Protein AF-A0A4Q2VAD1-F1 (afdb_monomer)

Foldseek 3Di:
DDDPDDDDDQDPVQVVCCVVPVHRDDLLNPCCVVLPPAAAADVVNVVVVVPPDADPNGDGNGHDDHDDPVNDDQDADDDDPPDPDDPCPRPPPPPPPPDPPPDDQPPVNVVVVVVPPPDDDDDDDDDD

Solvent-accessible surface area (backbone atoms only — not comparable to full-atom values): 8970 Å² total; per-residue (Å²): 136,81,78,81,80,77,77,81,79,80,49,74,67,44,53,52,39,28,72,76,67,76,44,66,86,46,81,65,60,75,49,39,79,72,43,54,84,45,54,57,49,47,76,65,42,51,52,52,74,68,42,91,61,80,53,97,72,42,93,72,71,59,26,80,40,73,90,54,76,88,82,48,87,80,89,82,74,88,79,60,91,87,53,96,65,62,96,62,73,81,57,77,81,80,80,81,72,91,59,98,64,80,69,73,77,49,72,70,54,57,61,51,62,73,67,68,83,80,70,93,74,89,78,81,81,86,79,133

pLDDT: mean 73.1, std 15.23, range [39.38, 93.06]

Sequence (128 aa):
MDPPKKAPVPTEKDKRLLHMYGMIPTRRNLLHGQLEGRKYFDSGDFALSQARQPSNIGGVDTGSEHALRENISYPSAPVPSSSNVDNDANQPLQGEKKTGELRSTSHLHEQMATQTQDRPGDTKQENI

Organism: NCBI:txid451672

Secondary structure (DSSP, 8-state):
-PPP-PPPPPPHHHHHHHHHHSS---TTTSSHHHHTT--B--HHHHHHHH--S-BTTB------B---GGGS-----PPPTT-SS-TTTTS---------------HHHHHHHTTS--------PPP-

InterPro domains:
  IPR006760 Endosulphine [PF04667] (12-56)

Mean predicted aligned error: 17.3 Å

Radius of gyration: 26.95 Å; Cα contacts (8 Å, |Δi|>4): 47; chains: 1; bounding box: 60×37×85 Å

Structure (mmCIF, N/CA/C/O backbone):
data_AF-A0A4Q2VAD1-F1
#
_entry.id   AF-A0A4Q2VAD1-F1
#
loop_
_atom_site.group_PDB
_atom_site.id
_atom_site.type_symbol
_atom_site.label_atom_id
_atom_site.label_alt_id
_atom_site.label_comp_id
_atom_site.label_asym_id
_atom_site.label_entity_id
_atom_site.label_seq_id
_atom_site.pdbx_PDB_ins_code
_atom_site.Cartn_x
_atom_site.Cartn_y
_atom_site.Cartn_z
_atom_site.occupancy
_atom_site.B_iso_or_equiv
_atom_site.auth_seq_id
_atom_site.auth_comp_id
_atom_site.auth_asym_id
_atom_site.auth_atom_id
_atom_site.pdbx_PDB_model_num
ATOM 1 N N . MET A 1 1 ? -7.495 -1.399 45.975 1.00 72.31 1 MET A N 1
ATOM 2 C CA . MET A 1 1 ? -8.621 -2.083 45.312 1.00 72.31 1 MET A CA 1
ATOM 3 C C . MET A 1 1 ? -9.175 -1.113 44.294 1.00 72.31 1 MET A C 1
ATOM 5 O O . MET A 1 1 ? -9.913 -0.213 44.675 1.00 72.31 1 MET A O 1
ATOM 9 N N . ASP A 1 2 ? -8.733 -1.220 43.045 1.00 55.94 2 ASP A N 1
ATOM 10 C CA . ASP A 1 2 ? -9.245 -0.352 41.986 1.00 55.94 2 ASP A CA 1
ATOM 11 C C . ASP A 1 2 ? -10.677 -0.777 41.632 1.00 55.94 2 ASP A C 1
ATOM 13 O O . ASP A 1 2 ? -10.961 -1.979 41.578 1.00 55.94 2 ASP A O 1
ATOM 17 N N . PRO A 1 3 ? -11.607 0.169 41.425 1.00 66.62 3 PRO A N 1
ATOM 18 C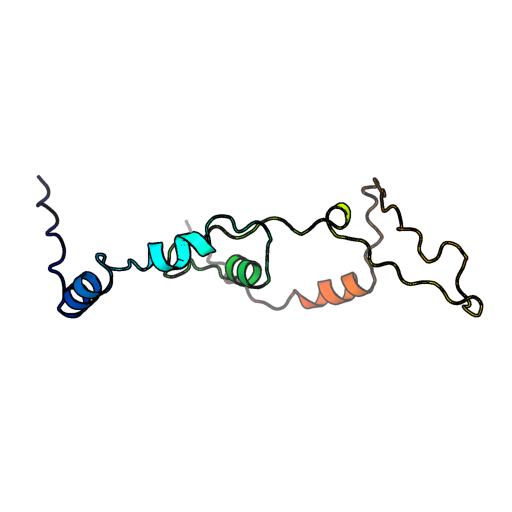 CA . PRO A 1 3 ? -12.979 -0.170 41.087 1.00 66.62 3 PRO A CA 1
ATOM 19 C C . PRO A 1 3 ? -13.048 -0.869 39.717 1.00 66.62 3 PRO A C 1
ATOM 21 O O . PRO A 1 3 ? -12.281 -0.535 38.806 1.00 66.62 3 PRO A O 1
ATOM 24 N N . PRO A 1 4 ? -13.982 -1.821 39.527 1.00 61.78 4 PRO A N 1
ATOM 25 C CA . PRO A 1 4 ? -14.145 -2.506 38.253 1.00 61.78 4 PRO A CA 1
ATOM 26 C C . PRO A 1 4 ? -14.550 -1.498 37.173 1.00 61.78 4 PRO A C 1
ATOM 28 O O . PRO A 1 4 ? -15.549 -0.785 37.304 1.00 61.78 4 PRO A O 1
ATOM 31 N N . LYS A 1 5 ? -13.769 -1.435 36.088 1.00 57.44 5 LYS A N 1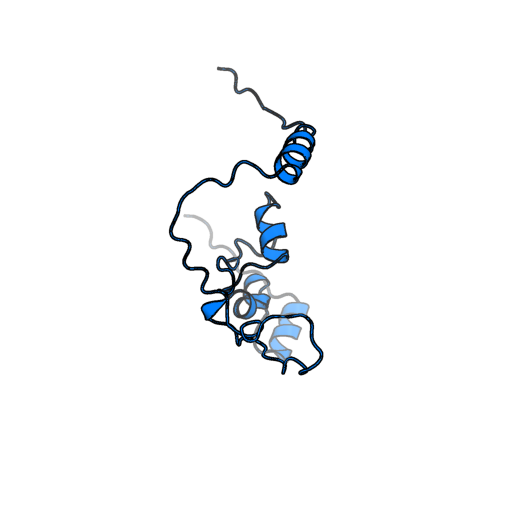
ATOM 32 C CA . LYS A 1 5 ? -14.083 -0.633 34.898 1.00 57.44 5 LYS A CA 1
ATOM 33 C C . LYS A 1 5 ? -15.457 -1.065 34.371 1.00 5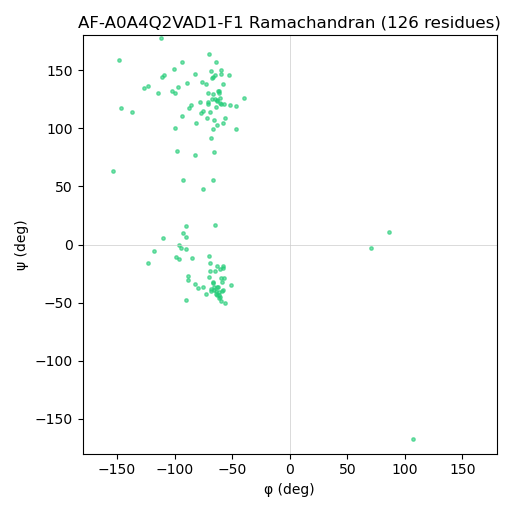7.44 5 LYS A C 1
ATOM 35 O O . LYS A 1 5 ? -15.594 -2.172 33.855 1.00 57.44 5 LYS A O 1
ATOM 40 N N . LYS A 1 6 ? -16.480 -0.212 34.514 1.00 58.69 6 LYS A N 1
ATOM 41 C CA . LYS A 1 6 ? -17.809 -0.441 33.922 1.00 58.69 6 LYS A CA 1
ATOM 42 C C . LYS A 1 6 ? -17.649 -0.617 32.412 1.00 58.69 6 LYS A C 1
ATOM 44 O O . LYS A 1 6 ? -17.149 0.284 31.741 1.00 58.69 6 LYS A O 1
ATOM 49 N N . ALA A 1 7 ? -18.076 -1.766 31.892 1.00 63.59 7 ALA A N 1
ATOM 50 C CA . ALA A 1 7 ? -18.185 -1.973 30.455 1.00 63.59 7 ALA A CA 1
ATOM 51 C C . ALA A 1 7 ? -19.129 -0.907 29.857 1.00 63.59 7 ALA A C 1
ATOM 53 O O . ALA A 1 7 ? -20.147 -0.585 30.481 1.00 63.59 7 ALA A O 1
ATOM 54 N N . PRO A 1 8 ? -18.798 -0.320 28.695 1.00 73.19 8 PRO A N 1
ATOM 55 C CA . PRO A 1 8 ? -19.631 0.701 28.074 1.00 73.19 8 PRO A CA 1
ATOM 56 C C . PRO A 1 8 ? -21.004 0.119 27.718 1.00 73.19 8 PRO A C 1
ATOM 58 O O . PRO A 1 8 ? -21.102 -0.964 27.145 1.00 73.19 8 PRO A O 1
ATOM 61 N N . VAL A 1 9 ? -22.069 0.838 28.076 1.00 80.38 9 VAL A N 1
ATOM 62 C CA . VAL A 1 9 ? -23.444 0.460 27.722 1.00 80.38 9 VAL A CA 1
ATOM 63 C C . VAL A 1 9 ? -23.606 0.581 26.198 1.00 80.38 9 VAL A C 1
ATOM 65 O O . VAL A 1 9 ? -23.259 1.635 25.660 1.00 80.38 9 VAL A O 1
ATOM 68 N N . PRO A 1 10 ? -24.131 -0.442 25.494 1.00 77.69 10 PRO A N 1
ATOM 69 C CA . PRO A 1 10 ? -24.304 -0.391 24.044 1.00 77.69 10 PRO A CA 1
ATOM 70 C C . PRO A 1 10 ? -25.237 0.749 23.635 1.00 77.69 10 PRO A C 1
ATOM 72 O O . PRO A 1 10 ? -26.374 0.838 24.112 1.00 77.69 10 PRO A O 1
ATOM 75 N N . THR A 1 11 ? -24.774 1.613 22.732 1.00 88.88 11 THR A N 1
ATOM 76 C CA . THR A 1 11 ? -25.615 2.667 22.156 1.00 88.88 11 THR A CA 1
ATOM 77 C C . THR A 1 11 ? -26.668 2.078 21.217 1.00 88.88 11 THR A C 1
ATOM 79 O O . THR A 1 11 ? -26.567 0.939 20.766 1.00 88.88 11 THR A O 1
ATOM 82 N N . GLU A 1 12 ? -27.695 2.856 20.871 1.00 91.62 12 GLU A N 1
ATOM 83 C CA . GLU A 1 12 ? -28.749 2.390 19.957 1.00 91.62 12 GLU A CA 1
ATOM 84 C C . GLU A 1 12 ? -28.199 1.972 18.581 1.00 91.62 12 GLU A C 1
ATOM 86 O O . GLU A 1 12 ? -28.659 1.010 17.966 1.00 91.62 12 GLU A O 1
ATOM 91 N N . LYS A 1 13 ? -27.130 2.642 18.133 1.00 87.81 13 LYS A N 1
ATOM 92 C CA . LYS A 1 13 ? -26.387 2.265 16.925 1.00 87.81 13 LYS A CA 1
ATOM 93 C C . LYS A 1 13 ? -25.721 0.897 17.073 1.00 87.81 13 LYS A C 1
ATOM 95 O O . LYS A 1 13 ? -25.805 0.092 16.150 1.00 87.81 13 LYS A O 1
ATOM 100 N N . ASP A 1 14 ? -25.119 0.617 18.227 1.00 88.56 14 ASP A N 1
ATOM 101 C CA . ASP A 1 14 ? -24.460 -0.663 18.506 1.00 88.56 14 ASP A CA 1
ATOM 102 C C . ASP A 1 14 ? -25.461 -1.820 18.510 1.00 88.56 14 ASP A C 1
ATOM 104 O O . ASP A 1 14 ? -25.186 -2.874 17.944 1.00 88.56 14 ASP A O 1
ATOM 108 N N . LYS A 1 15 ? -26.660 -1.610 19.070 1.00 91.31 15 LYS A N 1
ATOM 109 C CA . LYS A 1 15 ? -27.738 -2.610 19.026 1.00 91.31 15 LYS A CA 1
ATOM 110 C C . LYS A 1 15 ? -28.188 -2.899 17.600 1.00 91.31 15 LYS A C 1
ATOM 112 O O . LYS A 1 15 ? -28.368 -4.062 17.250 1.00 91.31 15 LYS A O 1
ATOM 117 N N . ARG A 1 16 ? -28.348 -1.862 16.767 1.00 93.06 16 ARG A N 1
ATOM 118 C CA . ARG A 1 16 ? -28.696 -2.028 15.348 1.00 93.06 16 ARG A CA 1
ATOM 119 C C . ARG A 1 16 ? -27.617 -2.813 14.604 1.00 93.06 16 ARG A C 1
ATOM 121 O O . ARG A 1 16 ? -27.948 -3.726 13.855 1.00 93.06 16 ARG A O 1
ATOM 128 N N . LEU A 1 17 ? -26.346 -2.471 14.812 1.00 90.56 17 LEU A N 1
ATOM 129 C CA . LEU A 1 17 ? -25.218 -3.183 14.206 1.00 90.56 17 LEU A CA 1
ATOM 130 C C . LEU A 1 17 ? -25.181 -4.649 14.650 1.00 90.56 17 LEU A C 1
ATOM 132 O O . LEU A 1 17 ? -25.052 -5.527 13.803 1.00 90.56 17 LEU A O 1
ATOM 136 N N . LEU A 1 18 ? -25.390 -4.917 15.940 1.00 92.12 18 LEU A N 1
ATOM 137 C CA . LEU A 1 18 ? -25.464 -6.272 16.482 1.00 92.12 18 LEU A CA 1
ATOM 138 C C . LEU A 1 18 ? -26.620 -7.076 15.868 1.00 92.12 18 LEU A C 1
ATOM 140 O O . LEU A 1 18 ? -26.435 -8.238 15.530 1.00 92.12 18 LEU A O 1
ATOM 144 N N . HIS A 1 19 ? -27.787 -6.459 15.672 1.00 92.19 19 HIS A N 1
ATOM 145 C CA . HIS A 1 19 ? -28.931 -7.112 15.030 1.00 92.19 19 HIS A CA 1
ATOM 146 C C . HIS A 1 19 ? -28.675 -7.447 13.555 1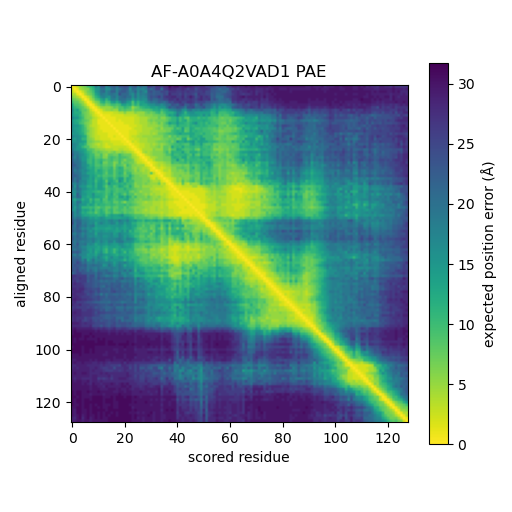.00 92.19 19 HIS A C 1
ATOM 148 O O . HIS A 1 19 ? -29.100 -8.499 13.091 1.00 92.19 19 HIS A O 1
ATOM 154 N N . MET A 1 20 ? -28.002 -6.560 12.809 1.00 92.19 20 MET A N 1
ATOM 155 C CA . MET A 1 20 ? -27.742 -6.783 11.381 1.00 92.19 20 MET A CA 1
ATOM 156 C C . MET A 1 20 ? -26.567 -7.731 11.121 1.00 92.19 20 MET A C 1
ATOM 158 O O . MET A 1 20 ? -26.617 -8.501 10.168 1.00 92.19 20 MET A O 1
ATOM 162 N N . TYR A 1 21 ? -25.507 -7.660 11.931 1.00 89.06 21 TYR A N 1
ATOM 163 C CA . TYR A 1 21 ? -24.233 -8.335 11.655 1.00 89.06 21 TYR A CA 1
ATOM 164 C C . TYR A 1 21 ? -23.840 -9.388 12.699 1.00 89.06 21 TYR A C 1
ATOM 166 O O . TYR A 1 21 ? -22.818 -10.048 12.536 1.00 89.06 21 TYR A O 1
ATOM 174 N N . GLY A 1 22 ? -24.585 -9.529 13.800 1.00 91.25 22 GLY A N 1
ATOM 175 C CA . GLY A 1 22 ? -24.249 -10.444 14.899 1.00 91.25 22 GLY A CA 1
ATOM 176 C C . GLY A 1 22 ? -23.037 -10.015 15.738 1.00 91.25 22 GLY A C 1
ATOM 177 O O . GLY A 1 22 ? -22.721 -10.658 16.735 1.00 91.25 22 GLY A O 1
ATOM 178 N N . MET A 1 23 ? -22.374 -8.910 15.379 1.00 87.19 23 MET A N 1
ATOM 179 C CA . MET A 1 23 ? -21.249 -8.321 16.103 1.00 87.19 23 MET A CA 1
ATOM 180 C C . MET A 1 23 ? -21.227 -6.798 15.940 1.00 87.19 23 MET A C 1
ATOM 182 O O . MET A 1 23 ? -21.779 -6.259 14.983 1.00 87.19 23 MET A O 1
ATOM 186 N N . ILE A 1 24 ? -20.552 -6.100 16.854 1.00 86.88 24 ILE A N 1
ATOM 187 C CA . ILE A 1 24 ? -20.270 -4.667 16.716 1.00 86.88 24 ILE A CA 1
ATOM 188 C C . ILE A 1 24 ? -18.884 -4.534 16.065 1.00 86.88 24 ILE A C 1
ATOM 190 O O . ILE A 1 24 ? -17.884 -4.871 16.710 1.00 86.88 24 ILE A O 1
ATOM 194 N N . PRO A 1 25 ? -18.782 -4.064 14.805 1.00 81.38 25 PRO A N 1
ATOM 195 C CA . PRO A 1 25 ? -17.496 -3.893 14.143 1.00 81.38 25 PRO A CA 1
ATOM 196 C C . PRO A 1 25 ? -16.631 -2.923 14.946 1.00 81.38 25 PRO A C 1
ATOM 198 O O . PRO A 1 25 ? -17.001 -1.771 15.175 1.00 81.38 25 PRO A O 1
ATOM 201 N N . THR A 1 26 ? -15.467 -3.382 15.395 1.00 80.75 26 THR A N 1
ATOM 202 C CA . THR A 1 26 ? -14.533 -2.524 16.131 1.00 80.75 26 THR A CA 1
ATOM 203 C C . THR A 1 26 ? -13.606 -1.842 15.133 1.00 80.75 26 THR A C 1
ATOM 205 O O . THR A 1 26 ? -13.124 -2.496 14.211 1.00 80.75 26 THR A O 1
ATOM 208 N N . ARG A 1 27 ? -13.290 -0.552 15.324 1.00 71.56 27 ARG A N 1
ATOM 209 C CA . ARG A 1 27 ? -12.406 0.197 14.402 1.00 71.56 27 ARG A CA 1
ATOM 210 C C . ARG A 1 27 ? -11.074 -0.506 14.113 1.00 71.56 27 ARG A C 1
ATOM 212 O O . ARG A 1 27 ? -10.593 -0.423 12.993 1.00 71.56 27 ARG A O 1
ATOM 219 N N . ARG A 1 28 ? -10.512 -1.214 15.101 1.00 69.88 28 ARG A N 1
ATOM 220 C CA . ARG A 1 28 ? -9.259 -1.978 14.951 1.00 69.88 28 ARG A CA 1
ATOM 221 C C . ARG A 1 28 ? -9.400 -3.219 14.065 1.00 69.88 28 ARG A C 1
ATOM 223 O O . ARG A 1 28 ? -8.434 -3.622 13.435 1.00 69.88 28 ARG A O 1
ATOM 230 N N . ASN A 1 29 ? -10.598 -3.797 13.997 1.00 73.62 29 ASN A N 1
ATOM 231 C CA . ASN A 1 29 ? -10.845 -5.055 13.293 1.00 73.62 29 ASN A CA 1
ATOM 232 C C . ASN A 1 29 ? -11.365 -4.836 11.869 1.00 73.62 29 ASN A C 1
ATOM 234 O O . ASN A 1 29 ? -11.390 -5.774 11.083 1.00 73.62 29 ASN A O 1
ATOM 238 N N . LEU A 1 30 ? -11.767 -3.606 11.525 1.00 76.62 30 LEU A N 1
ATOM 239 C CA . LEU A 1 30 ? -12.360 -3.295 10.224 1.00 76.62 30 LEU A CA 1
ATOM 240 C C . LEU A 1 30 ? -11.385 -3.527 9.063 1.00 76.62 30 LEU A C 1
ATOM 242 O O . LEU A 1 30 ? -11.796 -3.986 8.005 1.00 76.62 30 LEU A O 1
ATOM 246 N N . LEU A 1 31 ? -10.104 -3.221 9.283 1.00 75.00 31 LEU A N 1
ATOM 247 C CA . LEU A 1 31 ? -9.044 -3.370 8.285 1.00 75.00 31 LEU A CA 1
ATOM 248 C C . LEU A 1 31 ? -8.072 -4.499 8.631 1.00 75.00 31 LEU A C 1
ATOM 250 O O . LEU A 1 31 ? -7.074 -4.648 7.940 1.00 75.00 31 LEU A O 1
ATOM 254 N N . HIS A 1 32 ? -8.331 -5.283 9.685 1.00 75.00 32 HIS A N 1
ATOM 255 C CA . HIS A 1 32 ? -7.362 -6.268 10.172 1.00 75.00 32 HIS A CA 1
ATOM 256 C C . HIS A 1 32 ? -6.957 -7.233 9.059 1.00 75.00 32 HIS A C 1
ATOM 258 O O . HIS A 1 32 ? -5.784 -7.293 8.740 1.00 75.00 32 HIS A O 1
ATOM 264 N N . GLY A 1 33 ? -7.920 -7.828 8.347 1.00 75.00 33 GLY A N 1
ATOM 265 C CA . GLY A 1 33 ? -7.620 -8.726 7.226 1.00 75.00 33 GLY A CA 1
ATOM 266 C C . GLY A 1 33 ? -7.023 -8.053 5.981 1.00 75.00 33 GLY A C 1
ATOM 267 O O . GLY A 1 33 ? -6.496 -8.744 5.121 1.00 75.00 33 GLY A O 1
ATOM 268 N N . GLN A 1 34 ? -7.112 -6.724 5.849 1.00 75.81 34 GLN A N 1
ATOM 269 C CA . GLN A 1 34 ? -6.461 -5.990 4.753 1.00 75.81 34 GLN A CA 1
ATOM 270 C C . GLN A 1 34 ? -5.031 -5.575 5.104 1.00 75.81 34 GLN A C 1
ATOM 272 O O . GLN A 1 34 ? -4.217 -5.371 4.209 1.00 75.81 34 GLN A O 1
ATOM 277 N N . LEU A 1 35 ? -4.753 -5.399 6.396 1.00 74.44 35 LEU A N 1
ATOM 278 C CA . LEU A 1 35 ? -3.437 -5.065 6.928 1.00 74.44 35 LEU A CA 1
ATOM 279 C C . LEU A 1 35 ? -2.615 -6.328 7.218 1.00 74.44 35 LEU A C 1
ATOM 281 O O . LEU A 1 35 ? -1.398 -6.323 7.065 1.00 74.44 35 LEU A O 1
ATOM 285 N N . GLU A 1 36 ? -3.283 -7.420 7.573 1.00 72.94 36 GLU A N 1
ATOM 286 C CA . GLU A 1 36 ? -2.703 -8.736 7.803 1.00 72.94 36 GLU A CA 1
ATOM 287 C C . GLU A 1 36 ? -2.266 -9.357 6.468 1.00 72.94 36 GLU A C 1
ATOM 289 O O . GLU A 1 36 ? -3.054 -9.515 5.537 1.00 72.94 36 GLU A O 1
ATOM 294 N N . GLY A 1 37 ? -0.974 -9.672 6.348 1.00 75.00 37 GLY A N 1
ATOM 295 C CA . GLY A 1 37 ? -0.394 -10.236 5.125 1.00 75.00 37 GLY A CA 1
ATOM 296 C C . GLY A 1 37 ? 0.042 -9.210 4.073 1.00 75.00 37 GLY A C 1
ATOM 297 O O . GLY A 1 37 ? 0.385 -9.599 2.952 1.00 75.00 37 GLY A O 1
ATOM 298 N N . ARG A 1 38 ? 0.077 -7.908 4.399 1.00 85.94 38 ARG A N 1
ATOM 299 C CA . ARG A 1 38 ? 0.688 -6.896 3.521 1.00 85.94 38 ARG A CA 1
ATOM 300 C C . ARG A 1 38 ? 2.190 -7.146 3.413 1.00 85.94 38 ARG A C 1
ATOM 302 O O . ARG A 1 38 ? 2.949 -6.910 4.343 1.00 85.94 38 ARG A O 1
ATOM 309 N N . LYS A 1 39 ? 2.607 -7.645 2.251 1.00 87.50 39 LYS A N 1
ATOM 310 C CA . LYS A 1 39 ? 4.000 -8.010 1.972 1.00 87.50 39 LYS A CA 1
ATOM 311 C C . LYS A 1 39 ? 4.803 -6.851 1.381 1.00 87.50 39 LYS A C 1
ATOM 313 O O . LYS A 1 39 ? 5.918 -6.577 1.818 1.00 87.50 39 LYS A O 1
ATOM 318 N N . TYR A 1 40 ? 4.231 -6.181 0.379 1.00 89.75 40 TYR A N 1
ATOM 319 C CA . TYR A 1 40 ? 4.954 -5.204 -0.428 1.00 89.75 40 TYR A CA 1
ATOM 320 C C . TYR A 1 40 ? 4.732 -3.774 0.051 1.00 89.75 40 TYR A C 1
ATOM 3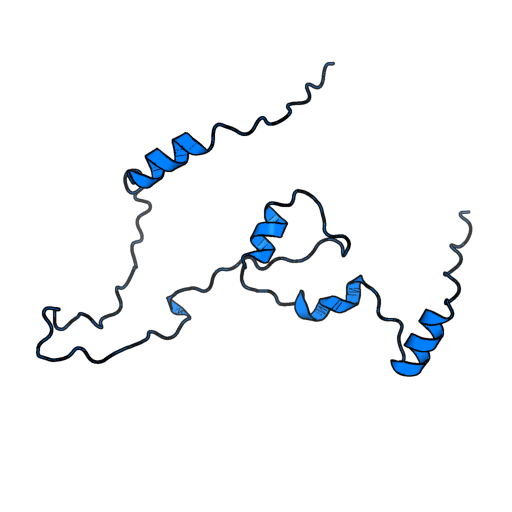22 O O . TYR A 1 40 ? 3.596 -3.377 0.299 1.00 89.75 40 TYR A O 1
ATOM 330 N N . PHE A 1 41 ? 5.818 -3.012 0.126 1.00 91.25 41 PHE A N 1
ATOM 331 C CA . PHE A 1 41 ? 5.817 -1.594 0.448 1.00 91.25 41 PHE A CA 1
ATOM 332 C C . PHE A 1 41 ? 5.224 -0.784 -0.711 1.00 91.25 41 PHE A C 1
ATOM 334 O O . PHE A 1 41 ? 5.719 -0.841 -1.845 1.00 91.25 41 PHE A O 1
ATOM 341 N N . ASP A 1 42 ? 4.175 -0.017 -0.417 1.00 87.50 42 ASP A N 1
ATOM 342 C CA . ASP A 1 42 ? 3.491 0.862 -1.364 1.00 87.50 42 ASP A CA 1
ATOM 343 C C . ASP A 1 42 ? 3.690 2.356 -1.031 1.00 87.50 42 ASP A C 1
ATOM 345 O O . ASP A 1 42 ? 4.336 2.747 -0.056 1.00 87.50 42 ASP A O 1
ATOM 349 N N . SER A 1 43 ? 3.147 3.242 -1.868 1.00 90.56 43 SER A N 1
ATOM 350 C CA . SER A 1 43 ? 3.217 4.689 -1.628 1.00 90.56 43 SER A CA 1
ATOM 351 C C . SER A 1 43 ? 2.450 5.139 -0.376 1.00 90.56 43 SER A C 1
ATOM 353 O O . SER A 1 43 ? 2.725 6.212 0.159 1.00 90.56 43 SER A O 1
ATOM 355 N N . GLY A 1 44 ? 1.472 4.353 0.079 1.00 87.81 44 GLY A N 1
ATOM 356 C CA . GLY A 1 44 ? 0.747 4.603 1.321 1.00 87.81 44 GLY A CA 1
ATOM 357 C C . GLY A 1 44 ? 1.617 4.303 2.537 1.00 87.81 44 GLY A C 1
ATOM 358 O O . GLY A 1 44 ? 1.689 5.121 3.451 1.00 87.81 44 GLY A O 1
ATOM 359 N N . ASP A 1 45 ? 2.357 3.199 2.509 1.00 87.75 45 ASP A N 1
ATOM 360 C CA . ASP A 1 45 ? 3.343 2.845 3.528 1.00 87.75 45 ASP A CA 1
ATOM 361 C C . ASP A 1 45 ? 4.466 3.882 3.581 1.00 87.75 45 ASP A C 1
ATOM 363 O O . ASP A 1 45 ? 4.887 4.280 4.667 1.00 87.75 45 ASP A O 1
ATOM 367 N N . PHE A 1 46 ? 4.873 4.431 2.431 1.00 89.12 46 PHE A N 1
ATOM 368 C CA . PHE A 1 46 ? 5.776 5.581 2.408 1.00 89.12 46 PHE A CA 1
ATOM 369 C C . PHE A 1 46 ? 5.190 6.789 3.138 1.00 89.12 46 PHE A C 1
ATOM 371 O O . PHE A 1 46 ? 5.862 7.363 3.999 1.00 89.12 46 PHE A O 1
ATOM 378 N N . ALA A 1 47 ? 3.940 7.155 2.850 1.00 88.88 47 ALA A N 1
ATOM 379 C CA . ALA A 1 47 ? 3.277 8.256 3.540 1.00 88.88 47 ALA A CA 1
ATOM 380 C C . ALA A 1 47 ? 3.214 8.016 5.057 1.00 88.88 47 ALA A C 1
ATOM 382 O O . ALA A 1 47 ? 3.470 8.941 5.824 1.00 88.88 47 ALA A O 1
ATOM 383 N N . LEU A 1 48 ? 2.956 6.778 5.490 1.00 82.25 48 LEU A N 1
ATOM 384 C CA . LEU A 1 48 ? 2.959 6.388 6.901 1.00 82.25 48 LEU A CA 1
ATOM 385 C C . LEU A 1 48 ? 4.361 6.428 7.527 1.00 82.25 48 LEU A C 1
ATOM 387 O O . LEU A 1 48 ? 4.495 6.879 8.657 1.00 82.25 48 LEU A O 1
ATOM 391 N N . SER A 1 49 ? 5.411 6.030 6.802 1.00 83.62 49 SER A N 1
ATOM 392 C CA . SER A 1 49 ? 6.802 6.099 7.282 1.00 83.62 49 SER A CA 1
ATOM 393 C C . SER A 1 49 ? 7.293 7.540 7.464 1.00 83.62 49 SER A C 1
ATOM 395 O O . SER A 1 49 ? 8.093 7.829 8.353 1.00 83.62 49 SER A O 1
ATOM 397 N N . GLN A 1 50 ? 6.802 8.457 6.623 1.00 88.12 50 GLN A N 1
ATOM 398 C CA . GLN A 1 50 ? 7.109 9.885 6.701 1.00 88.12 50 GLN A CA 1
ATOM 399 C C . GLN A 1 50 ? 6.237 10.603 7.732 1.00 88.12 50 GLN A C 1
ATOM 401 O O . GLN A 1 50 ? 6.691 11.551 8.380 1.00 88.12 50 GLN A O 1
ATOM 406 N N . ALA A 1 51 ? 4.989 10.163 7.897 1.00 80.69 51 ALA A N 1
ATOM 407 C CA . ALA A 1 51 ? 4.098 10.647 8.932 1.00 80.69 51 ALA A CA 1
ATOM 408 C C . ALA A 1 51 ? 4.653 10.217 10.294 1.00 80.69 51 ALA A C 1
ATOM 410 O O . ALA A 1 51 ? 4.439 9.111 10.770 1.00 80.69 51 ALA A O 1
ATOM 411 N N . ARG A 1 52 ? 5.344 11.131 10.978 1.00 73.88 52 ARG A N 1
ATOM 412 C CA . ARG A 1 52 ? 5.871 10.947 12.345 1.00 73.88 52 ARG A CA 1
ATOM 413 C C . ARG A 1 52 ? 4.774 10.779 13.414 1.00 73.88 52 ARG A C 1
ATOM 415 O O . ARG A 1 52 ? 5.030 10.998 14.595 1.00 73.88 52 ARG A O 1
ATOM 422 N N . GLN A 1 53 ? 3.542 10.470 13.010 1.00 76.06 53 GLN A N 1
ATOM 423 C CA . GLN A 1 53 ? 2.384 10.302 13.871 1.00 76.06 53 GLN A CA 1
ATOM 424 C C . GLN A 1 53 ? 1.716 8.950 13.614 1.00 76.06 53 GLN A C 1
ATOM 426 O O . GLN A 1 53 ? 1.477 8.589 12.460 1.00 76.06 53 GLN A O 1
ATOM 431 N N . PRO A 1 54 ? 1.361 8.217 14.680 1.00 67.06 54 PRO A N 1
ATOM 432 C CA . PRO A 1 54 ? 0.630 6.971 14.545 1.00 67.06 54 PRO A CA 1
ATOM 433 C C . PRO A 1 54 ? -0.781 7.230 14.008 1.00 67.06 54 PRO A C 1
ATOM 435 O O . PRO A 1 54 ? -1.438 8.211 14.362 1.00 67.06 54 PRO A O 1
ATOM 438 N N . SER A 1 55 ? -1.269 6.312 13.175 1.00 70.31 55 SER A N 1
ATOM 439 C CA . SER A 1 55 ? -2.655 6.319 12.707 1.00 70.31 55 SER A CA 1
ATOM 440 C C . SER A 1 55 ? -3.636 6.221 13.884 1.00 70.31 55 SER A C 1
ATOM 442 O O . SER A 1 55 ? -3.371 5.563 14.890 1.00 70.31 55 SER A O 1
ATOM 444 N N . ASN A 1 56 ? -4.829 6.803 13.727 1.00 66.38 56 ASN A N 1
ATOM 445 C CA . ASN A 1 56 ? -5.950 6.684 14.677 1.00 66.38 56 ASN A CA 1
ATOM 446 C C . ASN A 1 56 ? -6.370 5.210 14.919 1.00 66.38 56 ASN A C 1
ATOM 448 O O . ASN A 1 56 ? -7.018 4.882 15.911 1.00 66.38 56 ASN A O 1
ATOM 452 N N . ILE A 1 57 ? -5.986 4.297 14.022 1.00 67.44 57 ILE A N 1
ATOM 453 C CA . ILE A 1 57 ? -6.253 2.854 14.127 1.00 67.44 57 ILE A CA 1
ATOM 454 C C . ILE A 1 57 ? -5.211 2.105 14.986 1.00 67.44 57 ILE A C 1
ATOM 456 O O . ILE A 1 57 ? -5.486 0.989 15.427 1.00 67.44 57 ILE A O 1
ATOM 460 N N . GLY A 1 58 ? -4.084 2.739 15.330 1.00 69.31 58 GLY A N 1
ATOM 461 C CA . GLY A 1 58 ? -2.968 2.140 16.068 1.00 69.31 58 GLY A CA 1
ATOM 462 C C . GLY A 1 58 ? -1.745 1.888 15.182 1.00 69.31 58 GLY A C 1
ATOM 463 O O . GLY A 1 58 ? -1.670 2.399 14.064 1.00 69.31 58 GLY A O 1
ATOM 464 N N . GLY A 1 59 ? -0.778 1.119 15.693 1.00 66.81 59 GLY A N 1
ATOM 465 C CA . GLY A 1 59 ? 0.367 0.655 14.905 1.00 66.81 59 GLY A CA 1
ATOM 466 C C . GLY A 1 59 ? -0.116 -0.262 13.784 1.00 66.81 59 GLY A C 1
ATOM 467 O O . GLY A 1 59 ? -0.750 -1.278 14.056 1.00 66.81 59 GLY A O 1
ATOM 468 N N . VAL A 1 60 ? 0.124 0.142 12.540 1.00 70.50 60 VAL A N 1
ATOM 469 C CA . VAL A 1 60 ? -0.212 -0.627 11.340 1.00 70.50 60 VAL A CA 1
ATOM 470 C C . VAL A 1 60 ? 1.055 -1.321 10.872 1.00 70.50 60 VAL A C 1
ATOM 472 O O . VAL A 1 60 ? 2.082 -0.660 10.739 1.00 70.50 60 VAL A O 1
ATOM 475 N N . ASP A 1 61 ? 0.972 -2.624 10.614 1.00 75.88 61 ASP A N 1
ATOM 476 C CA . ASP A 1 61 ? 2.058 -3.352 9.964 1.00 75.88 61 ASP A CA 1
ATOM 477 C C . ASP A 1 61 ? 2.102 -2.920 8.488 1.00 75.88 61 ASP A C 1
ATOM 479 O O . ASP A 1 61 ? 1.164 -3.148 7.716 1.00 75.88 61 ASP A O 1
ATOM 483 N N . THR A 1 62 ? 3.136 -2.165 8.126 1.00 80.75 62 THR A N 1
ATOM 484 C CA . THR A 1 62 ? 3.384 -1.729 6.746 1.00 80.75 62 THR A CA 1
ATOM 485 C C . THR A 1 62 ? 4.086 -2.842 5.981 1.00 80.75 62 THR A C 1
ATOM 487 O O . THR A 1 62 ? 4.926 -3.541 6.553 1.00 80.75 62 THR A O 1
ATOM 490 N N . GLY A 1 63 ? 3.811 -2.975 4.681 1.00 83.81 63 GLY A N 1
ATOM 491 C CA . GLY A 1 63 ? 4.619 -3.847 3.835 1.00 83.81 63 GLY A CA 1
ATOM 492 C C . GLY A 1 63 ? 6.072 -3.379 3.860 1.00 83.81 63 GLY A C 1
ATOM 493 O O . GLY A 1 63 ? 6.334 -2.190 4.000 1.00 83.81 63 GLY A O 1
ATOM 494 N N . SER A 1 64 ? 7.029 -4.297 3.771 1.00 84.69 64 SER A N 1
ATOM 495 C CA . SER A 1 64 ? 8.462 -3.961 3.860 1.00 84.69 64 SER A CA 1
ATOM 496 C C . SER A 1 64 ? 9.266 -4.419 2.649 1.00 84.69 64 SER A C 1
ATOM 498 O O . SER A 1 64 ? 10.380 -3.946 2.430 1.00 84.69 64 SER A O 1
ATOM 500 N N . GLU A 1 65 ? 8.708 -5.311 1.833 1.00 89.00 65 GLU A N 1
ATOM 501 C CA . GLU A 1 65 ? 9.397 -5.860 0.674 1.00 89.00 65 GLU A CA 1
ATOM 502 C C . GLU A 1 65 ? 9.090 -5.072 -0.603 1.00 89.00 65 GLU A C 1
ATOM 504 O O . GLU A 1 65 ? 8.031 -4.467 -0.759 1.00 89.00 65 GLU A O 1
ATOM 509 N N . HIS A 1 66 ? 9.979 -5.153 -1.588 1.00 86.56 66 HIS A N 1
ATOM 510 C CA . HIS A 1 66 ? 9.683 -4.760 -2.964 1.00 86.56 66 HIS A CA 1
ATOM 511 C C . HIS A 1 66 ? 9.653 -6.010 -3.844 1.00 86.56 66 HIS A C 1
ATOM 513 O O . HIS A 1 66 ? 10.421 -6.946 -3.626 1.00 86.56 66 HIS A O 1
ATOM 519 N N . ALA A 1 67 ? 8.764 -6.048 -4.840 1.00 86.75 67 ALA A N 1
ATOM 520 C CA . ALA A 1 67 ? 8.706 -7.175 -5.765 1.00 86.75 67 ALA A CA 1
ATOM 521 C C . ALA A 1 67 ? 10.045 -7.317 -6.509 1.00 86.75 67 ALA A C 1
ATOM 523 O O . ALA A 1 67 ? 10.502 -6.386 -7.174 1.00 86.75 67 ALA A O 1
ATOM 524 N N . LEU A 1 68 ? 10.680 -8.484 -6.390 1.00 85.56 68 LEU A N 1
ATOM 525 C CA . LEU A 1 68 ? 11.939 -8.761 -7.073 1.00 85.56 68 LEU A CA 1
ATOM 526 C C . LEU A 1 68 ? 11.685 -9.052 -8.553 1.00 85.56 68 LEU A C 1
ATOM 528 O O . LEU A 1 68 ? 10.748 -9.772 -8.901 1.00 85.56 68 LEU A O 1
ATOM 532 N N . ARG A 1 69 ? 12.559 -8.534 -9.424 1.00 81.62 69 ARG A N 1
ATOM 533 C CA . ARG A 1 69 ? 12.447 -8.711 -10.882 1.00 81.62 69 ARG A CA 1
ATOM 534 C C . ARG A 1 69 ? 12.482 -10.183 -11.312 1.00 81.62 69 ARG A C 1
ATOM 536 O O . ARG A 1 69 ? 11.889 -10.547 -12.314 1.00 81.62 69 ARG A O 1
ATOM 543 N N . GLU A 1 70 ? 13.157 -11.021 -10.542 1.00 84.00 70 GLU A N 1
ATOM 544 C CA . GLU A 1 70 ? 13.236 -12.471 -10.745 1.00 84.00 70 GLU A CA 1
ATOM 545 C C . GLU A 1 70 ? 11.916 -13.214 -10.484 1.00 84.00 70 GLU A C 1
ATOM 547 O O . GLU A 1 70 ? 11.703 -14.278 -11.056 1.00 84.00 70 GLU A O 1
ATOM 552 N N . ASN A 1 71 ? 11.003 -12.634 -9.697 1.00 82.56 71 ASN A N 1
ATOM 553 C CA . ASN A 1 71 ? 9.720 -13.247 -9.338 1.00 82.56 71 ASN A CA 1
ATOM 554 C C . ASN A 1 71 ? 8.552 -12.791 -10.230 1.00 82.56 71 ASN A C 1
ATOM 556 O O . ASN A 1 71 ? 7.417 -13.218 -10.017 1.00 82.56 71 ASN A O 1
ATOM 560 N N . ILE A 1 72 ? 8.801 -11.913 -11.207 1.00 80.88 72 ILE A N 1
ATOM 561 C CA . ILE A 1 72 ? 7.790 -11.422 -12.151 1.00 80.88 72 ILE A CA 1
ATOM 562 C C . ILE A 1 72 ? 8.035 -11.997 -13.545 1.00 80.88 72 ILE A C 1
ATOM 564 O O . ILE A 1 72 ? 9.172 -12.196 -13.968 1.00 80.88 72 ILE A O 1
ATOM 568 N N . SER A 1 73 ? 6.957 -12.259 -14.282 1.00 84.56 73 SER A N 1
ATOM 569 C CA . SER A 1 73 ? 7.060 -12.737 -15.660 1.00 84.56 73 SER A CA 1
ATOM 570 C C . SER A 1 73 ? 7.769 -11.709 -16.541 1.00 84.56 73 SER A C 1
ATOM 572 O O . SER A 1 73 ? 7.417 -10.530 -16.539 1.00 84.56 73 SER A O 1
ATOM 574 N N . TYR A 1 74 ? 8.741 -12.169 -17.329 1.00 80.88 74 TYR A N 1
ATOM 575 C CA . TYR A 1 74 ? 9.409 -11.342 -18.327 1.00 80.88 74 TYR A CA 1
ATOM 576 C C . TYR A 1 74 ? 8.483 -11.158 -19.537 1.00 80.88 74 TYR A C 1
ATOM 578 O O . TYR A 1 74 ? 8.181 -12.146 -20.211 1.00 80.88 74 TYR A O 1
ATOM 586 N N . PRO A 1 75 ? 8.020 -9.932 -19.843 1.00 78.38 75 PRO A N 1
ATOM 587 C CA . PRO A 1 75 ? 7.321 -9.693 -21.095 1.00 78.38 75 PRO A CA 1
ATOM 588 C C . PRO A 1 75 ? 8.306 -9.909 -22.249 1.00 78.38 75 PRO A C 1
ATOM 590 O O . PRO A 1 75 ? 9.374 -9.300 -22.279 1.00 78.38 75 PRO A O 1
ATOM 593 N N . SER A 1 76 ? 7.956 -10.785 -23.190 1.00 79.62 76 SER A N 1
ATOM 594 C CA . SER A 1 76 ? 8.707 -10.989 -24.429 1.00 79.62 76 SER A CA 1
ATOM 595 C C . SER A 1 76 ? 7.847 -10.542 -25.604 1.00 79.62 76 SER A C 1
ATOM 597 O O . SER A 1 76 ? 6.680 -10.921 -25.699 1.00 79.62 76 SER A O 1
ATOM 599 N N . ALA A 1 77 ? 8.415 -9.724 -26.486 1.00 81.25 77 ALA A N 1
ATOM 600 C CA . ALA A 1 77 ? 7.790 -9.316 -27.736 1.00 81.25 77 ALA A CA 1
ATOM 601 C C . ALA A 1 77 ? 8.722 -9.697 -28.892 1.00 81.25 77 ALA A C 1
ATOM 603 O O . ALA A 1 77 ? 9.929 -9.488 -28.778 1.00 81.25 77 ALA A O 1
ATOM 604 N N . PRO A 1 78 ? 8.220 -10.265 -30.000 1.00 84.38 78 PRO A N 1
ATOM 605 C CA . PRO A 1 78 ? 9.074 -10.614 -31.127 1.00 84.38 78 PRO A CA 1
ATOM 606 C C . PRO A 1 78 ? 9.747 -9.359 -31.694 1.00 84.38 78 PRO A C 1
ATOM 608 O O . PRO A 1 78 ? 9.086 -8.356 -31.967 1.00 84.38 78 PRO A O 1
ATOM 611 N N . VAL A 1 79 ? 11.065 -9.425 -31.878 1.00 84.81 79 VAL A N 1
ATOM 612 C CA . VAL A 1 79 ? 11.829 -8.364 -32.539 1.00 84.81 79 VAL A CA 1
ATOM 613 C C . VAL A 1 79 ? 11.613 -8.502 -34.051 1.00 84.81 79 VAL A C 1
ATOM 615 O O . VAL A 1 79 ? 11.889 -9.571 -34.600 1.00 84.81 79 VAL A O 1
ATOM 618 N N . PRO A 1 80 ? 11.107 -7.469 -34.748 1.00 87.00 80 PRO A N 1
ATOM 619 C CA . PRO A 1 80 ? 10.922 -7.533 -36.193 1.00 87.00 80 PRO A CA 1
ATOM 620 C C . PRO A 1 80 ? 12.276 -7.593 -36.910 1.00 87.00 80 PRO A C 1
ATOM 622 O O . PRO A 1 80 ? 13.222 -6.918 -36.515 1.00 87.00 80 PRO A O 1
ATOM 625 N N . SER A 1 81 ? 12.366 -8.347 -38.008 1.00 83.69 81 SER A N 1
ATOM 626 C CA . SER A 1 81 ? 13.626 -8.551 -38.747 1.00 83.69 81 SER A CA 1
ATOM 627 C C . SER A 1 81 ? 14.225 -7.278 -39.358 1.00 83.69 81 SER A C 1
ATOM 629 O O . SER A 1 81 ? 15.401 -7.266 -39.698 1.00 83.69 81 SER A O 1
ATOM 631 N N . SER A 1 82 ? 13.436 -6.209 -39.510 1.00 90.94 82 SER A N 1
ATOM 632 C CA . SER A 1 82 ? 13.895 -4.892 -39.978 1.00 90.94 82 SER A CA 1
ATOM 633 C C . SER A 1 82 ? 14.343 -3.963 -38.842 1.00 90.94 82 SER A C 1
ATOM 635 O O . SER A 1 82 ? 14.555 -2.773 -39.070 1.00 90.94 82 SER A O 1
ATOM 637 N N . SER A 1 83 ? 14.398 -4.468 -37.609 1.00 87.88 83 SER A N 1
ATOM 638 C CA . SER A 1 83 ? 14.861 -3.719 -36.446 1.00 87.88 83 SER A CA 1
ATOM 639 C C . SER A 1 83 ? 16.361 -3.434 -36.533 1.00 87.88 83 SER A C 1
ATOM 641 O O . SER A 1 83 ? 17.125 -4.229 -37.070 1.00 87.88 83 SER A O 1
ATOM 643 N N . ASN A 1 84 ? 16.794 -2.316 -35.955 1.00 91.00 84 ASN A N 1
ATOM 644 C CA . ASN A 1 84 ? 18.204 -1.950 -35.804 1.00 91.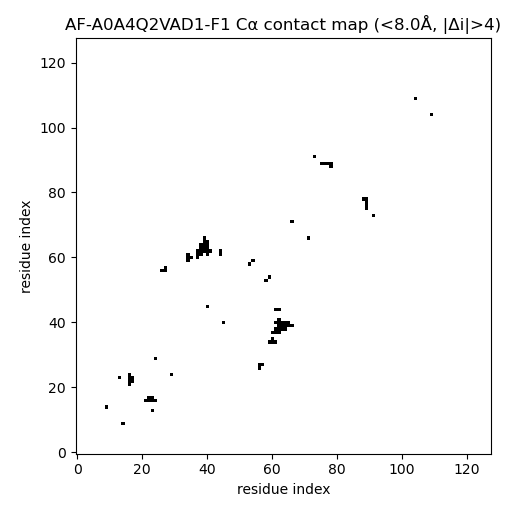00 84 ASN A CA 1
ATOM 645 C C . ASN A 1 84 ? 18.825 -2.464 -34.488 1.00 91.00 84 ASN A C 1
ATOM 647 O O . ASN A 1 84 ? 19.855 -1.945 -34.063 1.00 91.00 84 ASN A O 1
ATOM 651 N N . VAL A 1 85 ? 18.175 -3.419 -33.818 1.00 86.00 85 VAL A N 1
ATOM 652 C CA . VAL A 1 85 ? 18.634 -4.011 -32.552 1.00 86.00 85 VAL A CA 1
ATOM 653 C C . VAL A 1 85 ? 19.292 -5.367 -32.793 1.00 86.00 85 VAL A C 1
ATOM 655 O O . VAL A 1 85 ? 18.928 -6.081 -33.728 1.00 86.00 85 VAL A O 1
ATOM 658 N N . ASP A 1 86 ? 20.230 -5.736 -31.926 1.00 83.56 86 ASP A N 1
ATOM 659 C CA . ASP A 1 86 ? 20.915 -7.026 -31.998 1.00 83.56 86 ASP A CA 1
ATOM 660 C C . ASP A 1 86 ? 19.955 -8.209 -31.777 1.00 83.56 86 ASP A C 1
ATOM 662 O O . ASP A 1 86 ? 18.913 -8.084 -31.127 1.00 83.56 86 ASP A O 1
ATOM 666 N N . ASN A 1 87 ? 20.335 -9.393 -32.272 1.00 80.38 87 ASN A N 1
ATOM 667 C CA . ASN A 1 87 ? 19.549 -10.630 -32.126 1.00 80.38 87 ASN A CA 1
ATOM 668 C C . ASN A 1 87 ? 19.269 -11.008 -30.656 1.00 80.38 87 ASN A C 1
ATOM 670 O O . ASN A 1 87 ? 18.318 -11.735 -30.373 1.00 80.38 87 ASN A O 1
ATOM 674 N N . ASP A 1 88 ? 20.056 -10.473 -29.721 1.00 81.12 88 ASP A N 1
ATOM 675 C CA . ASP A 1 88 ? 19.928 -10.701 -28.283 1.00 81.12 88 ASP A CA 1
ATOM 676 C C . ASP A 1 88 ? 19.052 -9.657 -27.571 1.00 81.12 88 ASP A C 1
ATOM 678 O O . ASP A 1 88 ? 18.987 -9.641 -26.345 1.00 81.12 88 ASP A O 1
ATOM 682 N N . ALA A 1 89 ? 18.336 -8.791 -28.297 1.00 79.75 89 ALA A N 1
ATOM 683 C CA . ALA A 1 89 ? 17.532 -7.722 -27.695 1.00 79.75 89 ALA A CA 1
ATOM 684 C C . ALA A 1 89 ? 16.418 -8.214 -26.748 1.00 79.75 89 ALA A C 1
ATOM 686 O O . ALA A 1 89 ? 15.975 -7.463 -25.880 1.00 79.75 89 ALA A O 1
ATOM 687 N N . ASN A 1 90 ? 15.993 -9.474 -26.880 1.00 79.50 90 ASN A N 1
ATOM 688 C CA . ASN A 1 90 ? 15.041 -10.119 -25.971 1.00 79.50 90 ASN A CA 1
ATOM 689 C C . ASN A 1 90 ? 15.695 -10.920 -24.837 1.00 79.50 90 ASN A C 1
ATOM 691 O O . ASN A 1 90 ? 14.978 -11.476 -24.001 1.00 79.50 90 ASN A O 1
ATOM 695 N N . GLN A 1 91 ? 17.025 -11.015 -24.792 1.00 78.94 91 GLN A N 1
ATOM 696 C CA . GLN A 1 91 ? 17.702 -11.724 -23.717 1.00 78.94 91 GLN A CA 1
ATOM 697 C C . GLN A 1 91 ? 17.586 -10.919 -22.416 1.00 78.94 91 GLN A C 1
ATOM 699 O O . GLN A 1 91 ? 17.870 -9.716 -22.392 1.00 78.94 91 GLN A O 1
ATOM 704 N N . PRO A 1 92 ? 17.163 -11.547 -21.304 1.00 69.69 92 PRO A N 1
ATOM 705 C CA . PRO A 1 92 ? 17.113 -10.867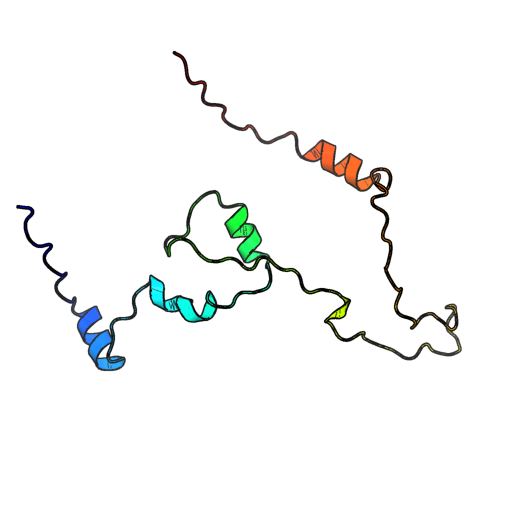 -20.026 1.00 69.69 92 PRO A CA 1
ATOM 706 C C . PRO A 1 92 ? 18.535 -10.479 -19.623 1.00 69.69 92 PRO A C 1
ATOM 708 O O . PRO A 1 92 ? 19.414 -11.329 -19.497 1.00 69.69 92 PRO A O 1
ATOM 711 N N . LEU A 1 93 ? 18.754 -9.185 -19.380 1.00 66.19 93 LEU A N 1
ATOM 712 C CA . LEU A 1 93 ? 19.987 -8.704 -18.770 1.00 66.19 93 LEU A CA 1
ATOM 713 C C . LEU A 1 93 ? 20.132 -9.399 -17.405 1.00 66.19 93 LEU A C 1
ATOM 715 O O . LEU A 1 93 ? 19.392 -9.077 -16.469 1.00 66.19 93 LEU A O 1
ATOM 719 N N . GLN A 1 94 ? 21.030 -10.384 -17.300 1.00 60.16 94 GLN A N 1
ATOM 720 C CA . GLN A 1 94 ? 21.375 -11.009 -16.027 1.00 60.16 94 GLN A CA 1
ATOM 721 C C . GLN A 1 94 ? 22.119 -9.969 -15.195 1.00 60.16 94 GLN A C 1
ATOM 723 O O . GLN A 1 94 ? 23.324 -9.765 -15.313 1.00 60.16 94 GLN A O 1
ATOM 728 N N . GLY A 1 95 ? 21.360 -9.236 -14.390 1.00 54.44 95 GLY A N 1
ATOM 729 C CA . GLY A 1 95 ? 21.871 -8.253 -13.452 1.00 54.44 95 GLY A CA 1
ATOM 730 C C . GLY A 1 95 ? 22.491 -8.900 -12.218 1.00 54.44 95 GLY A C 1
ATOM 731 O O . GLY A 1 95 ? 22.195 -8.457 -11.118 1.00 54.44 95 GLY A O 1
ATOM 732 N N . GLU A 1 96 ? 23.359 -9.904 -12.358 1.00 51.66 96 GLU A N 1
ATOM 733 C CA . GLU A 1 96 ? 24.312 -10.224 -11.293 1.00 51.66 96 GLU A CA 1
ATOM 734 C C . GLU A 1 96 ? 25.514 -9.283 -11.425 1.00 51.66 96 GLU A C 1
ATOM 736 O O . GLU A 1 96 ? 26.592 -9.643 -11.890 1.00 51.66 96 GLU A O 1
ATOM 741 N N . LYS A 1 97 ? 25.336 -8.033 -10.992 1.00 50.59 97 LYS A N 1
ATOM 742 C CA . LYS A 1 97 ? 26.469 -7.215 -10.553 1.00 50.59 97 LYS A CA 1
ATOM 743 C C . LYS A 1 97 ? 26.541 -7.299 -9.039 1.00 50.59 97 LYS A C 1
ATOM 745 O O . LYS A 1 97 ? 26.097 -6.407 -8.324 1.00 50.59 97 LYS A O 1
ATOM 750 N N . LYS A 1 98 ? 27.129 -8.395 -8.558 1.00 50.56 98 LYS A N 1
ATOM 751 C CA . LYS A 1 98 ? 27.826 -8.413 -7.270 1.00 50.56 98 LYS A CA 1
ATOM 752 C C . LYS A 1 98 ? 29.044 -7.495 -7.385 1.00 50.56 98 LYS A C 1
ATOM 754 O O . LYS A 1 98 ? 30.148 -7.979 -7.574 1.00 50.56 98 LYS A O 1
ATOM 759 N N . THR A 1 99 ? 28.864 -6.187 -7.277 1.00 43.78 99 THR A N 1
ATOM 760 C CA . THR A 1 99 ? 29.938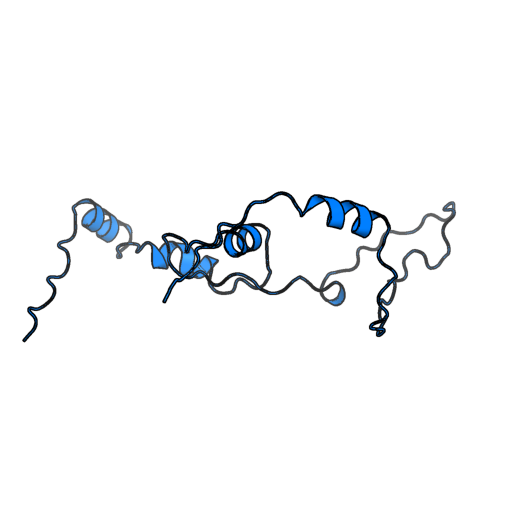 -5.297 -6.834 1.00 43.78 99 THR A CA 1
ATOM 761 C C . THR A 1 99 ? 29.311 -4.162 -6.045 1.00 43.78 99 THR A C 1
ATOM 763 O O . THR A 1 99 ? 28.533 -3.367 -6.566 1.00 43.78 99 THR A O 1
ATOM 766 N N . GLY A 1 100 ? 29.671 -4.072 -4.766 1.00 50.75 100 GLY A N 1
ATOM 767 C CA . GLY A 1 100 ? 29.589 -2.835 -3.995 1.00 50.75 100 GLY A CA 1
ATOM 768 C C . GLY A 1 100 ? 30.577 -1.805 -4.542 1.00 50.75 100 GLY A C 1
ATOM 769 O O . GLY A 1 100 ? 31.443 -1.328 -3.821 1.00 50.75 100 GLY A O 1
ATOM 770 N N . GLU A 1 101 ? 30.486 -1.503 -5.832 1.00 46.38 101 GLU A N 1
ATOM 771 C CA . GLU A 1 101 ? 31.219 -0.424 -6.461 1.00 46.38 101 GLU A CA 1
ATOM 772 C C . GLU A 1 101 ? 30.244 0.739 -6.564 1.00 46.38 101 GLU A C 1
ATOM 774 O O . GLU A 1 101 ? 29.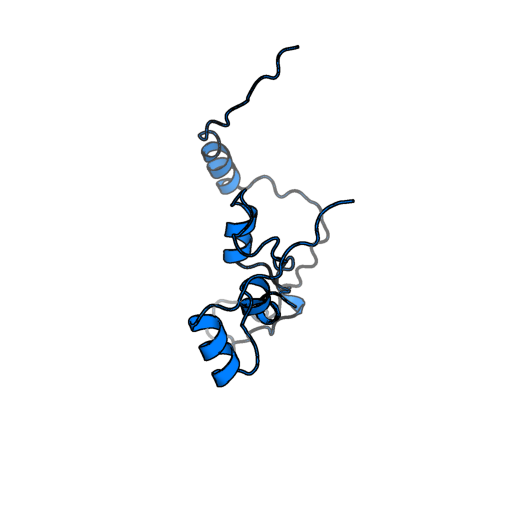331 0.754 -7.395 1.00 46.38 101 GLU A O 1
ATOM 779 N N . LEU A 1 102 ? 30.399 1.671 -5.621 1.00 50.72 102 LEU A N 1
ATOM 780 C CA . LEU A 1 102 ? 29.780 2.987 -5.636 1.00 50.72 102 LEU A CA 1
ATOM 781 C C . LEU A 1 102 ? 29.983 3.572 -7.033 1.00 50.72 102 LEU A C 1
ATOM 783 O O . LEU A 1 102 ? 31.058 4.076 -7.352 1.00 50.72 102 LEU A O 1
ATOM 787 N N . ARG A 1 103 ? 28.952 3.489 -7.882 1.00 56.53 103 ARG A N 1
ATOM 788 C CA . ARG A 1 103 ? 28.908 4.302 -9.092 1.00 56.53 103 ARG A CA 1
ATOM 789 C C . ARG A 1 103 ? 29.152 5.729 -8.633 1.00 56.53 103 ARG A C 1
ATOM 791 O O . ARG A 1 103 ? 28.395 6.218 -7.793 1.00 56.53 103 ARG A O 1
ATOM 798 N N . SER A 1 104 ? 30.218 6.349 -9.143 1.00 62.53 104 SER A N 1
ATOM 799 C CA . SER A 1 104 ? 30.477 7.774 -8.964 1.00 62.53 104 SER A CA 1
ATOM 800 C C . SER A 1 104 ? 29.150 8.512 -9.082 1.00 62.53 104 SER A C 1
ATOM 802 O O . SER A 1 104 ? 28.379 8.252 -10.012 1.00 62.53 104 SER A O 1
ATOM 804 N N . THR A 1 105 ? 28.842 9.318 -8.068 1.00 64.38 105 THR A N 1
ATOM 805 C CA . THR A 1 105 ? 27.539 9.957 -7.890 1.00 64.38 105 THR A CA 1
ATOM 806 C C . THR A 1 105 ? 27.084 10.569 -9.209 1.00 64.38 105 THR A C 1
ATOM 808 O O . THR A 1 105 ? 27.780 11.405 -9.779 1.00 64.38 105 THR A O 1
ATOM 811 N N . SER A 1 106 ? 25.940 10.111 -9.725 1.00 75.25 106 SER A N 1
ATOM 812 C CA . SER A 1 106 ? 25.348 10.666 -10.945 1.00 75.25 106 SER A CA 1
ATOM 813 C C . SER A 1 106 ? 25.210 12.183 -10.815 1.00 75.25 106 SER A C 1
ATOM 815 O O . SER A 1 106 ? 24.876 12.677 -9.740 1.00 75.25 106 SER A O 1
ATOM 817 N N . HIS A 1 107 ? 25.376 12.922 -11.909 1.00 74.25 107 HIS A N 1
ATOM 818 C CA . HIS A 1 107 ? 25.170 14.372 -11.912 1.00 74.25 107 HIS A CA 1
ATOM 819 C C . HIS A 1 107 ? 23.753 14.771 -11.441 1.00 74.25 107 HIS A C 1
ATOM 821 O O . HIS A 1 107 ? 23.563 15.802 -10.806 1.00 74.25 107 HIS A O 1
ATOM 827 N N . LEU A 1 108 ? 22.753 13.904 -11.656 1.00 71.38 108 LEU A N 1
ATOM 828 C CA . LEU A 1 108 ? 21.404 14.090 -11.101 1.00 71.38 108 LEU A CA 1
ATOM 829 C C . LEU A 1 108 ? 21.369 13.976 -9.567 1.00 71.38 108 LEU A C 1
ATOM 831 O O . LEU A 1 108 ? 20.581 14.656 -8.916 1.00 71.38 108 LEU A O 1
ATOM 835 N N . HIS A 1 109 ? 22.215 13.125 -8.979 1.00 70.25 109 HIS A N 1
ATOM 836 C CA . HIS A 1 109 ? 22.333 12.987 -7.525 1.00 70.25 109 HIS A CA 1
ATOM 837 C C . HIS A 1 109 ? 22.950 14.243 -6.901 1.00 70.25 109 HIS A C 1
ATOM 839 O O . HIS A 1 109 ? 22.477 14.704 -5.866 1.00 70.25 109 HIS A O 1
ATOM 845 N N . GLU A 1 110 ? 23.950 14.824 -7.566 1.00 69.44 110 GLU A N 1
ATOM 846 C CA . GLU A 1 110 ? 24.586 16.079 -7.158 1.00 69.44 110 GLU A CA 1
ATOM 847 C C . GLU A 1 110 ? 23.573 17.235 -7.124 1.00 69.44 110 GLU A C 1
ATOM 849 O O . GLU A 1 110 ? 23.462 17.936 -6.120 1.00 69.44 110 GLU A O 1
ATOM 854 N N . GLN A 1 111 ? 22.737 17.356 -8.160 1.00 69.62 111 GLN A N 1
ATOM 855 C CA . GLN A 1 111 ? 21.692 18.383 -8.222 1.00 69.62 111 GLN A CA 1
ATOM 856 C C . GLN A 1 111 ? 20.593 18.194 -7.159 1.00 69.62 111 GLN A C 1
ATOM 858 O O . GLN A 1 111 ? 20.103 19.173 -6.593 1.00 69.62 111 GLN A O 1
ATOM 863 N N . MET A 1 112 ? 20.209 16.952 -6.839 1.00 67.50 112 MET A N 1
ATOM 864 C CA . MET A 1 112 ? 19.195 16.699 -5.804 1.00 67.50 112 MET A CA 1
ATOM 865 C C . MET A 1 112 ? 19.731 16.896 -4.384 1.00 67.50 112 MET A C 1
ATOM 867 O O . MET A 1 112 ? 19.013 17.428 -3.539 1.00 67.50 112 MET A O 1
ATOM 871 N N . ALA A 1 113 ? 20.990 16.532 -4.117 1.00 66.19 113 ALA A N 1
ATOM 872 C CA . ALA A 1 113 ? 21.611 16.741 -2.810 1.00 66.19 113 ALA A CA 1
ATOM 873 C C . ALA A 1 113 ? 21.596 18.228 -2.414 1.00 66.19 113 ALA A C 1
ATOM 875 O O . ALA A 1 113 ? 21.277 18.557 -1.270 1.00 66.19 113 ALA A O 1
ATOM 876 N N . THR A 1 114 ? 21.825 19.122 -3.382 1.00 52.75 114 THR A N 1
ATOM 877 C CA . THR A 1 114 ? 21.779 20.578 -3.172 1.00 52.75 114 THR A CA 1
ATOM 878 C C . THR A 1 114 ? 20.380 21.147 -2.915 1.00 52.75 114 THR A C 1
ATOM 880 O O . THR A 1 114 ? 20.269 22.294 -2.504 1.00 52.75 114 THR A O 1
ATOM 883 N N . GLN A 1 115 ? 19.309 20.365 -3.100 1.00 54.84 115 GLN A N 1
ATOM 884 C CA . GLN A 1 115 ? 17.925 20.825 -2.923 1.00 54.84 115 GLN A CA 1
ATOM 885 C C . GLN A 1 115 ? 17.315 20.447 -1.562 1.00 54.84 115 GLN A C 1
ATOM 887 O O . GLN A 1 115 ? 16.246 20.932 -1.201 1.00 54.84 115 GLN A O 1
ATOM 892 N N . THR A 1 116 ? 17.979 19.586 -0.785 1.00 48.00 116 THR A N 1
ATOM 893 C CA . THR A 1 116 ? 17.452 19.092 0.504 1.00 48.00 116 THR A CA 1
ATOM 894 C C . THR A 1 116 ? 17.840 19.940 1.719 1.00 48.00 116 THR A C 1
ATOM 896 O O . THR A 1 116 ? 17.365 19.663 2.821 1.00 48.00 116 THR A O 1
ATOM 899 N N . GLN A 1 117 ? 18.665 20.976 1.547 1.00 46.44 117 GLN A N 1
ATOM 900 C CA . GLN A 1 117 ? 19.048 21.906 2.615 1.00 46.44 117 GLN A CA 1
ATOM 901 C C . GLN A 1 117 ? 18.133 23.136 2.669 1.00 46.44 117 GLN A C 1
ATOM 903 O O . GLN A 1 117 ? 18.614 24.249 2.613 1.00 46.44 117 GLN A O 1
ATOM 908 N N . ASP A 1 118 ? 16.821 22.942 2.788 1.00 41.91 118 ASP A N 1
ATOM 909 C CA . ASP A 1 118 ? 15.894 24.018 3.177 1.00 41.91 118 ASP A CA 1
ATOM 910 C C . ASP A 1 118 ? 14.651 23.414 3.845 1.00 41.91 118 ASP A C 1
ATOM 912 O O . ASP A 1 118 ? 13.525 23.487 3.355 1.00 41.91 118 ASP A O 1
ATOM 916 N N . ARG A 1 119 ? 14.845 22.752 4.990 1.00 41.62 119 ARG A N 1
ATOM 917 C CA . ARG A 1 119 ? 13.767 22.557 5.971 1.00 41.62 119 ARG A CA 1
ATOM 918 C C . ARG A 1 119 ? 14.324 22.798 7.376 1.00 41.62 119 ARG A C 1
ATOM 920 O O . ARG A 1 119 ? 15.171 22.016 7.808 1.00 41.62 119 ARG A O 1
ATOM 927 N N . PRO A 1 120 ? 13.882 23.849 8.090 1.00 41.00 120 PRO A N 1
ATOM 928 C CA . PRO A 1 120 ? 14.338 24.109 9.446 1.00 41.00 120 PRO A CA 1
ATOM 929 C C . PRO A 1 120 ? 13.784 23.020 10.369 1.00 41.00 120 PRO A C 1
ATOM 931 O O . PRO A 1 120 ? 12.574 22.874 10.534 1.00 41.00 120 PRO A O 1
ATOM 934 N N . GLY A 1 121 ? 14.685 22.210 10.921 1.00 39.38 121 GLY A N 1
ATOM 935 C CA . GLY A 1 121 ? 14.393 21.323 12.037 1.00 39.38 121 GLY A CA 1
ATOM 936 C C . GLY A 1 121 ? 14.551 22.093 13.342 1.00 39.38 121 GLY A C 1
ATOM 937 O O . GLY A 1 121 ? 15.638 22.585 13.632 1.00 39.38 121 GLY A O 1
ATOM 938 N N . ASP A 1 122 ? 13.475 22.179 14.120 1.00 39.78 122 ASP A N 1
ATOM 939 C CA . ASP A 1 122 ? 13.490 22.686 15.490 1.00 39.78 122 ASP A CA 1
ATOM 940 C C . ASP A 1 122 ? 14.350 21.777 16.386 1.00 39.78 122 ASP A C 1
ATOM 942 O O . ASP A 1 122 ? 13.921 20.703 16.816 1.00 39.78 122 ASP A O 1
ATOM 946 N N . THR A 1 123 ? 15.569 22.207 16.705 1.00 41.38 123 THR A N 1
ATOM 947 C CA . THR A 1 123 ? 16.356 21.670 17.819 1.00 41.38 123 THR A CA 1
ATOM 948 C C . THR A 1 123 ? 15.882 22.325 19.112 1.00 41.38 123 THR A C 1
ATOM 950 O O . THR A 1 123 ? 16.205 23.478 19.399 1.00 41.38 123 THR A O 1
ATOM 953 N N . LYS A 1 124 ? 15.123 21.593 19.937 1.00 43.66 124 LYS A N 1
ATOM 954 C CA . LYS A 1 124 ? 14.955 21.972 21.344 1.00 43.66 124 LYS A CA 1
ATOM 955 C C . LYS A 1 124 ? 16.211 21.573 22.111 1.00 43.66 124 LYS A C 1
ATOM 957 O O . LYS A 1 124 ? 16.511 20.393 22.240 1.00 43.66 124 LYS A O 1
ATOM 962 N N . GLN A 1 125 ? 16.933 22.590 22.573 1.00 41.03 125 GLN A N 1
ATOM 963 C CA . GLN A 1 125 ? 18.017 22.479 23.540 1.00 41.03 125 GLN A CA 1
ATOM 964 C C . GLN A 1 125 ? 17.438 22.056 24.894 1.00 41.03 125 GLN A C 1
ATOM 966 O O . GLN A 1 125 ? 16.525 22.699 25.416 1.00 41.03 125 GLN A O 1
ATOM 971 N N . GLU A 1 126 ? 17.971 20.975 25.448 1.00 45.19 126 GLU A N 1
ATOM 972 C CA . GLU A 1 126 ? 17.861 20.632 26.860 1.00 45.19 126 GLU A CA 1
ATOM 973 C C . GLU A 1 126 ? 19.014 21.322 27.596 1.00 45.19 126 GLU A C 1
ATOM 975 O O . GLU A 1 126 ? 20.184 21.104 27.288 1.00 45.19 126 GLU A O 1
ATOM 980 N N . ASN A 1 127 ? 18.672 22.228 28.509 1.00 45.12 127 ASN A N 1
ATOM 981 C CA . ASN A 1 127 ? 19.630 22.892 29.382 1.00 45.12 127 ASN A CA 1
ATOM 982 C C . ASN A 1 127 ? 19.544 22.220 30.758 1.00 45.12 127 ASN A C 1
ATOM 984 O O . ASN A 1 127 ? 18.437 22.007 31.260 1.00 45.12 127 ASN A O 1
ATOM 988 N N . ILE A 1 128 ? 20.710 21.875 31.305 1.00 51.28 128 ILE A N 1
ATOM 989 C CA . ILE A 1 128 ? 20.912 21.366 32.671 1.00 51.28 128 ILE A CA 1
ATOM 990 C C . ILE A 1 128 ? 20.514 22.439 33.689 1.00 51.28 128 ILE A C 1
ATOM 992 O O . ILE A 1 128 ? 20.830 23.626 33.436 1.00 51.28 128 ILE A O 1
#